Protein AF-A0A9E2NIQ4-F1 (afdb_monomer)

Nearest PDB structures (foldseek):
  5mm0-assembly1_A  TM=6.014E-01  e=4.160E-02  Pyrococcus furiosus DSM 3638
  4k0d-assembly1_B  TM=3.558E-01  e=7.770E-01  Anaeromyxobacter dehalogenans 2CP-C
  8tn6-assembly1_C  TM=3.636E-01  e=2.025E+00  synthetic construct

Mean predicted aligned error: 7.75 Å

Sequence (147 aa):
MAHLPSSTLLTRSEFDLFKKFLKLSAARWFVVGTATFVIDTSLFLLAFSLTEIAVISNLFSGTIATTFNYFSHYKWSFASDRSHKQSTLIYLFFFFVFLFLGTSLVSFFIHSGLHPVPAKVGTAAITAPISFFIMKFVTFRRTANEA

Radius of gyration: 19.28 Å; Cα contacts (8 Å, |Δi|>4): 108; chains: 1; bounding box: 38×38×68 Å

pLDDT: mean 83.6, std 14.05, range [35.75, 97.75]

Foldseek 3Di:
DDDDPPVVVVVVVVVVVVVVLVVQLVVLLVVLLVVLLVQLLVQLVVVCVVPVDLLVSNLVSLVVSLVSSVVSCPVPNFDAPDDPVQLVVLSVVVSVVLSVQLSVQLVVCVVVVHDNNVSSVVSCVVVVVVVSCCCDPPRRNDDPPDD

Structure (mmCIF, N/CA/C/O backbone):
data_AF-A0A9E2NIQ4-F1
#
_entry.id   AF-A0A9E2NIQ4-F1
#
loop_
_atom_site.group_PDB
_atom_site.id
_atom_site.type_symbol
_atom_site.label_atom_id
_atom_site.label_alt_id
_atom_site.label_comp_id
_atom_site.label_asym_id
_atom_site.label_entity_id
_atom_site.label_seq_id
_atom_site.pdbx_PDB_ins_code
_atom_site.Cartn_x
_atom_site.Cartn_y
_atom_site.Cartn_z
_atom_site.occupancy
_atom_site.B_iso_or_equiv
_atom_site.auth_seq_id
_atom_site.auth_comp_id
_atom_site.auth_asym_id
_atom_site.auth_atom_id
_atom_site.pdbx_PDB_model_num
ATOM 1 N N . MET A 1 1 ? -13.061 -25.034 47.746 1.00 46.94 1 MET A N 1
ATOM 2 C CA . MET A 1 1 ? -13.421 -24.312 46.505 1.00 46.94 1 MET A CA 1
ATOM 3 C C . MET A 1 1 ? -12.943 -22.877 46.646 1.00 46.94 1 MET A C 1
ATOM 5 O O . MET A 1 1 ?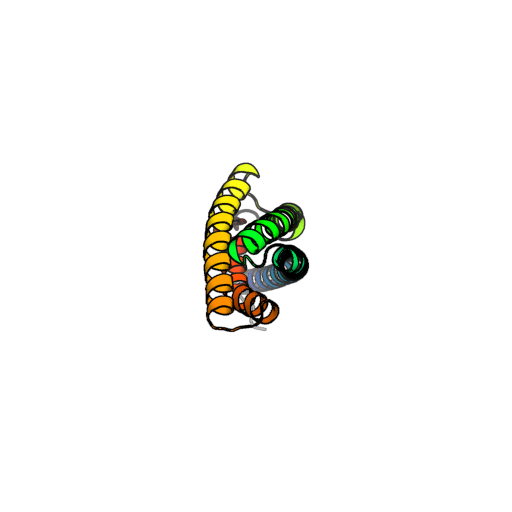 -13.485 -22.159 47.472 1.00 46.94 1 MET A O 1
ATOM 9 N N . ALA A 1 2 ? -11.882 -22.486 45.939 1.00 53.97 2 ALA A N 1
ATOM 10 C CA . ALA A 1 2 ? -11.390 -21.111 45.980 1.00 53.97 2 ALA A CA 1
ATOM 11 C C . ALA A 1 2 ? -12.337 -20.217 45.161 1.00 53.97 2 ALA A C 1
ATOM 13 O O . ALA A 1 2 ? -12.407 -20.346 43.940 1.00 53.97 2 ALA A O 1
ATOM 14 N N . HIS A 1 3 ? -13.092 -19.351 45.840 1.00 56.62 3 HIS A N 1
ATOM 15 C CA . HIS A 1 3 ? -13.866 -18.289 45.203 1.00 56.62 3 HIS A CA 1
ATOM 16 C C . HIS A 1 3 ? -12.881 -17.283 44.599 1.00 56.62 3 HIS A C 1
ATOM 18 O O . HIS A 1 3 ? -12.238 -16.523 45.321 1.00 56.62 3 HIS A O 1
ATOM 24 N N . LEU A 1 4 ? -12.724 -17.308 43.275 1.00 57.12 4 LEU A N 1
ATOM 25 C CA . LEU A 1 4 ? -11.973 -16.273 42.573 1.00 57.12 4 LEU A CA 1
ATOM 26 C C . LEU A 1 4 ? -12.741 -14.942 42.677 1.00 57.12 4 LEU A C 1
ATOM 28 O O . LEU A 1 4 ? -13.961 -14.935 42.484 1.00 57.12 4 LEU A O 1
ATOM 32 N N . PRO A 1 5 ? -12.064 -13.823 42.984 1.00 55.69 5 PRO A N 1
ATOM 33 C CA . PRO A 1 5 ? -12.713 -12.524 43.122 1.00 55.69 5 PRO A CA 1
ATOM 34 C C . PRO A 1 5 ? -13.340 -12.102 41.787 1.00 55.69 5 PRO A C 1
ATOM 36 O O . PRO A 1 5 ? -12.707 -12.220 40.736 1.00 55.69 5 PRO A O 1
ATOM 39 N N . SER A 1 6 ? -14.578 -11.597 41.812 1.00 58.16 6 SER A N 1
ATOM 40 C CA . SER A 1 6 ? -15.362 -11.240 40.612 1.00 58.16 6 SER A CA 1
ATOM 41 C C . SER A 1 6 ? -14.628 -10.297 39.643 1.00 58.16 6 SER A C 1
ATOM 43 O O . SER A 1 6 ? -14.815 -10.390 38.431 1.00 58.16 6 SER A O 1
ATOM 45 N N . SER A 1 7 ? -13.713 -9.465 40.150 1.00 58.41 7 SER A N 1
ATOM 46 C CA . SER A 1 7 ? -12.832 -8.588 39.365 1.00 58.41 7 SER A CA 1
ATOM 47 C C . SER A 1 7 ? -11.849 -9.340 38.452 1.00 58.41 7 SER A C 1
ATOM 49 O O . SER A 1 7 ? -11.539 -8.879 37.353 1.00 58.41 7 SER A O 1
ATOM 51 N N . THR A 1 8 ? -11.387 -10.530 38.848 1.00 61.38 8 THR A N 1
ATOM 52 C CA . THR A 1 8 ? -10.490 -11.366 38.021 1.00 61.38 8 THR A CA 1
ATOM 53 C C . THR A 1 8 ? -11.213 -12.084 36.882 1.00 61.38 8 THR A C 1
ATOM 55 O O . THR A 1 8 ? -10.602 -12.393 35.861 1.00 61.38 8 THR A O 1
ATOM 58 N N . LEU A 1 9 ? -12.521 -12.320 37.017 1.00 59.78 9 LEU A N 1
ATOM 59 C CA . LEU A 1 9 ? -13.338 -12.895 35.945 1.00 59.78 9 LEU A CA 1
ATOM 60 C C . LEU A 1 9 ? -13.706 -11.844 34.889 1.00 59.78 9 LEU A C 1
ATOM 62 O O . LEU A 1 9 ? -13.637 -12.142 33.696 1.00 59.78 9 LEU A O 1
ATOM 66 N N . LEU A 1 10 ? -14.015 -10.614 35.315 1.00 61.00 10 LEU A N 1
ATOM 67 C CA . LEU A 1 10 ? -14.298 -9.489 34.416 1.00 61.00 10 LEU A CA 1
ATOM 68 C C . LEU A 1 10 ? -13.094 -9.164 33.522 1.00 61.00 10 LEU A C 1
ATOM 70 O O . LEU A 1 10 ? -13.209 -9.223 32.300 1.00 61.00 10 LEU A O 1
ATOM 74 N N . THR A 1 11 ? -11.916 -8.980 34.119 1.00 72.19 11 THR A N 1
ATOM 75 C CA . THR A 1 11 ? -10.667 -8.669 33.392 1.00 72.19 11 THR A CA 1
ATOM 76 C C . THR A 1 11 ? -10.255 -9.752 32.392 1.00 72.19 11 THR A C 1
ATOM 78 O O . THR A 1 11 ? -9.763 -9.454 31.301 1.00 72.19 11 THR A O 1
ATOM 81 N N . ARG A 1 12 ? -10.490 -11.030 32.716 1.00 73.88 12 ARG A N 1
ATOM 82 C CA . ARG A 1 12 ? -10.227 -12.145 31.795 1.00 73.88 12 ARG A CA 1
ATOM 83 C C . ARG A 1 12 ? -11.201 -12.147 30.611 1.00 73.88 12 ARG A C 1
ATOM 85 O O . ARG A 1 12 ? -10.774 -12.369 29.480 1.00 73.88 12 ARG A O 1
ATOM 92 N N . SER A 1 13 ? -12.479 -11.843 30.856 1.00 77.56 13 SER A N 1
ATOM 93 C CA . SER A 1 13 ? -13.503 -11.758 29.806 1.00 77.56 13 SER A CA 1
ATOM 94 C C . SER A 1 13 ? -13.262 -10.594 28.834 1.00 77.56 13 SER A C 1
ATOM 96 O O . SER A 1 13 ? -13.352 -10.778 27.618 1.00 77.56 13 SER A O 1
ATOM 98 N N . GLU A 1 14 ? -12.858 -9.429 29.345 1.00 78.00 14 GLU A N 1
ATOM 99 C CA . GLU A 1 14 ? -12.519 -8.243 28.549 1.00 78.00 14 GLU A CA 1
ATOM 100 C C . GLU A 1 14 ? -11.294 -8.501 27.664 1.00 78.00 14 GLU A C 1
ATOM 102 O O . GLU A 1 14 ? -11.276 -8.152 26.480 1.00 78.00 14 GLU A O 1
ATOM 107 N N . PHE A 1 15 ? -10.284 -9.182 28.209 1.00 77.50 15 PHE A N 1
ATOM 108 C CA . PHE A 1 15 ? -9.076 -9.550 27.477 1.00 77.50 15 PHE A CA 1
ATOM 109 C C . PHE A 1 15 ? -9.348 -10.536 26.330 1.00 77.50 15 PHE A C 1
ATOM 111 O O . PHE A 1 15 ? -8.808 -10.380 25.226 1.00 77.50 15 PHE A O 1
ATOM 118 N N . ASP A 1 16 ? -10.206 -11.532 26.550 1.00 81.50 16 ASP A N 1
ATOM 119 C CA . ASP A 1 16 ? -10.589 -12.494 25.513 1.00 81.50 16 ASP A CA 1
ATOM 120 C C . ASP A 1 16 ? -11.465 -11.847 24.426 1.00 81.50 16 ASP A C 1
ATOM 122 O O . ASP A 1 16 ? -11.266 -12.107 23.230 1.00 81.50 16 ASP A O 1
ATOM 126 N N . LEU A 1 17 ? -12.367 -10.936 24.810 1.00 78.00 17 LEU A N 1
ATOM 127 C CA . LEU A 1 17 ? -13.151 -10.123 23.877 1.00 78.00 17 LEU A CA 1
ATOM 128 C C . LEU A 1 17 ? -12.237 -9.244 23.012 1.00 78.00 17 LEU A C 1
ATOM 130 O O . LEU A 1 17 ? -12.363 -9.226 21.783 1.00 78.00 17 LEU A O 1
ATOM 134 N N . PHE A 1 18 ? -11.265 -8.581 23.640 1.00 75.75 18 PHE A N 1
ATOM 135 C CA . PHE A 1 18 ? -10.268 -7.766 22.958 1.00 75.75 18 PHE A CA 1
ATOM 136 C C . PHE A 1 18 ? -9.466 -8.598 21.955 1.00 75.75 18 PHE A C 1
ATOM 138 O O . PHE A 1 18 ? -9.383 -8.230 20.782 1.00 75.75 18 PHE A O 1
ATOM 145 N N . LYS A 1 19 ? -8.955 -9.772 22.347 1.00 77.44 19 LYS A N 1
ATOM 146 C CA . LYS A 1 19 ? -8.266 -10.693 21.424 1.00 77.44 19 LYS A CA 1
ATOM 147 C C . LYS A 1 19 ? -9.143 -11.107 20.247 1.00 77.44 19 LYS A C 1
ATOM 149 O O . LYS A 1 19 ? -8.666 -11.117 19.109 1.00 77.44 19 LYS A O 1
ATOM 154 N N . LYS A 1 20 ? -10.408 -11.451 20.493 1.00 76.75 20 LYS A N 1
ATOM 155 C CA . LYS A 1 20 ? -11.355 -11.839 19.437 1.00 76.75 20 LYS A CA 1
ATOM 156 C C . LYS A 1 20 ? -11.598 -10.684 18.464 1.00 76.75 20 LYS A C 1
ATOM 158 O O . LYS A 1 20 ? -11.560 -10.888 17.251 1.00 76.75 20 LYS A O 1
ATOM 163 N N . PHE A 1 21 ? -11.752 -9.467 18.979 1.00 73.12 21 PHE A N 1
ATOM 164 C CA . PHE A 1 21 ? -11.894 -8.259 18.170 1.00 73.12 21 PHE A CA 1
ATOM 165 C C . PHE A 1 21 ? -10.619 -7.935 17.377 1.00 73.12 21 PHE A C 1
ATOM 167 O O . PHE A 1 21 ? -10.683 -7.608 16.186 1.00 73.12 21 PHE A O 1
ATOM 174 N N . LEU A 1 22 ? -9.439 -8.080 17.992 1.00 72.12 22 LEU A N 1
ATOM 175 C CA . LEU A 1 22 ? -8.164 -7.902 17.302 1.00 72.12 22 LEU A CA 1
ATOM 176 C C . LEU A 1 22 ? -8.012 -8.901 16.153 1.00 72.12 22 LEU A C 1
ATOM 178 O O . LEU A 1 22 ? -7.599 -8.492 15.070 1.00 72.12 22 LEU A O 1
ATOM 182 N N . LYS A 1 23 ? -8.372 -10.171 16.371 1.00 79.81 23 LYS A N 1
ATOM 183 C CA . LYS A 1 23 ? -8.343 -11.215 15.339 1.00 79.81 23 LYS A CA 1
ATOM 184 C C . LYS A 1 23 ? -9.314 -10.915 14.200 1.00 79.81 23 LYS A C 1
ATOM 186 O O . LYS A 1 23 ? -8.928 -11.016 13.041 1.00 79.81 23 LYS A O 1
ATOM 191 N N . LEU A 1 24 ? -10.542 -10.497 14.510 1.00 80.56 24 LEU A N 1
ATOM 192 C CA . LEU A 1 24 ? -11.549 -10.185 13.493 1.00 80.56 24 LEU A CA 1
ATOM 193 C C . LEU A 1 24 ? -11.151 -8.969 12.641 1.00 80.56 24 LEU A C 1
ATOM 195 O O . LEU A 1 24 ? -11.229 -9.025 11.416 1.00 80.56 24 LEU A O 1
ATOM 199 N N . SER A 1 25 ? -10.682 -7.891 13.276 1.00 76.50 25 SER A N 1
ATOM 200 C CA . SER A 1 25 ? -10.192 -6.694 12.573 1.00 76.50 25 SER A CA 1
ATOM 201 C C . SER A 1 25 ? -8.941 -6.981 11.741 1.00 76.50 25 SER A C 1
ATOM 203 O O . SER A 1 25 ? -8.852 -6.506 10.614 1.00 76.50 25 SER A O 1
ATOM 205 N N . ALA A 1 26 ? -8.006 -7.794 12.246 1.00 82.69 26 ALA A N 1
ATOM 206 C CA . ALA A 1 26 ? -6.830 -8.225 11.489 1.00 82.69 26 ALA A CA 1
ATOM 207 C C . ALA A 1 26 ? -7.205 -9.086 10.276 1.00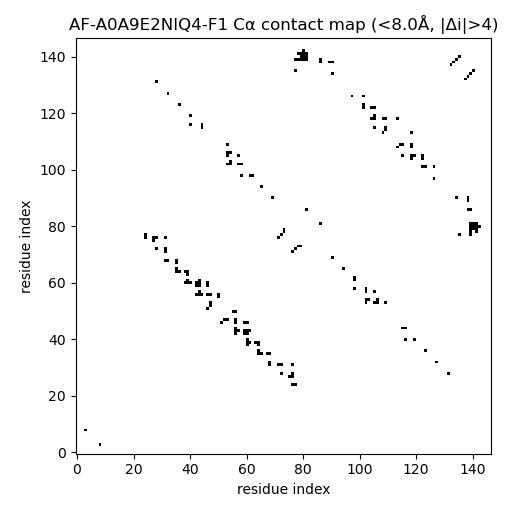 82.69 26 ALA A C 1
ATOM 209 O O . ALA A 1 26 ? -6.673 -8.861 9.195 1.00 82.69 26 ALA A O 1
ATOM 210 N N . ALA A 1 27 ? -8.155 -10.015 10.421 1.00 85.69 27 ALA A N 1
ATOM 211 C CA . ALA A 1 27 ? -8.619 -10.853 9.318 1.00 85.69 27 ALA A CA 1
ATOM 212 C C . ALA A 1 27 ? -9.292 -10.024 8.213 1.00 85.69 27 ALA A C 1
ATOM 214 O O . ALA A 1 27 ? -8.924 -10.139 7.046 1.00 85.69 27 ALA A O 1
ATOM 215 N N . ARG A 1 28 ? -10.227 -9.132 8.574 1.00 87.38 28 ARG A N 1
ATOM 216 C CA . ARG A 1 28 ? -10.856 -8.212 7.607 1.00 87.38 28 ARG A CA 1
ATOM 217 C C . ARG A 1 28 ? -9.824 -7.303 6.957 1.00 87.38 28 ARG A C 1
ATOM 219 O O . ARG A 1 28 ? -9.858 -7.103 5.746 1.00 87.38 28 ARG A O 1
ATOM 226 N N . TRP A 1 29 ? -8.879 -6.798 7.751 1.00 88.62 29 TRP A N 1
ATOM 227 C CA . TRP A 1 29 ? -7.813 -5.965 7.226 1.00 88.62 29 TRP A CA 1
ATOM 228 C C . TRP A 1 29 ? -6.939 -6.713 6.223 1.00 88.62 29 TRP A C 1
ATOM 230 O O . TRP A 1 29 ? -6.654 -6.171 5.163 1.00 88.62 29 TRP A O 1
ATOM 240 N N . PHE A 1 30 ? -6.579 -7.961 6.516 1.00 89.44 30 PHE A N 1
ATOM 241 C CA . PHE A 1 30 ? -5.770 -8.790 5.631 1.00 89.44 30 PHE A CA 1
ATOM 242 C C . PHE A 1 30 ? -6.491 -9.096 4.313 1.00 89.44 30 PHE A C 1
ATOM 244 O O . PHE A 1 30 ? -5.879 -9.007 3.251 1.00 89.44 30 PHE A O 1
ATOM 251 N N . VAL A 1 31 ? -7.797 -9.384 4.355 1.00 92.75 31 VAL A N 1
ATOM 252 C CA . VAL A 1 31 ? -8.613 -9.604 3.146 1.00 92.75 31 VAL A CA 1
ATOM 253 C C . VAL A 1 31 ? -8.643 -8.348 2.272 1.00 92.75 31 VAL A C 1
ATOM 255 O O . VAL A 1 31 ? -8.320 -8.413 1.086 1.00 92.75 31 VAL A O 1
ATOM 258 N N . VAL A 1 32 ? -8.972 -7.191 2.857 1.00 91.50 32 VAL A N 1
ATOM 259 C CA . VAL A 1 32 ? -9.006 -5.917 2.120 1.00 91.50 32 VAL A CA 1
ATOM 260 C C . VAL A 1 32 ? -7.614 -5.535 1.615 1.00 91.50 32 VAL A C 1
ATOM 262 O O . VAL A 1 32 ? -7.474 -5.103 0.471 1.00 91.50 32 VAL A O 1
ATOM 265 N N . GLY A 1 33 ? -6.580 -5.722 2.434 1.00 91.31 33 GLY A N 1
ATOM 266 C CA . GLY A 1 33 ? -5.188 -5.453 2.086 1.00 91.31 33 GLY A CA 1
ATOM 267 C C . GLY A 1 33 ? -4.706 -6.317 0.924 1.00 91.31 33 GLY A C 1
ATOM 268 O O . GLY A 1 33 ? -4.103 -5.795 -0.007 1.00 91.31 33 GLY A O 1
ATOM 269 N N . THR A 1 34 ? -5.054 -7.606 0.914 1.00 93.00 34 THR A N 1
ATOM 270 C CA . THR A 1 34 ? -4.722 -8.521 -0.190 1.00 93.00 34 THR A CA 1
ATOM 271 C C . THR A 1 34 ? -5.409 -8.092 -1.484 1.00 93.00 34 THR A C 1
ATOM 273 O O . THR A 1 34 ? -4.750 -7.970 -2.514 1.00 93.00 34 THR A O 1
ATOM 276 N N . ALA A 1 35 ? -6.709 -7.785 -1.438 1.00 95.38 35 ALA A N 1
ATOM 277 C CA . ALA A 1 35 ? -7.433 -7.286 -2.608 1.00 95.38 35 ALA A CA 1
ATOM 278 C C . ALA A 1 35 ? -6.837 -5.964 -3.124 1.00 95.38 35 ALA A C 1
ATOM 280 O O . ALA A 1 35 ? -6.618 -5.802 -4.322 1.00 95.38 35 ALA A O 1
ATOM 281 N N . THR A 1 36 ? -6.500 -5.050 -2.211 1.00 94.75 36 THR A N 1
ATOM 282 C CA . THR A 1 36 ? -5.841 -3.776 -2.532 1.00 94.75 36 THR A CA 1
ATOM 283 C C . THR A 1 36 ? -4.498 -4.009 -3.216 1.00 94.75 36 THR A C 1
ATOM 285 O O . THR A 1 36 ? -4.224 -3.390 -4.236 1.00 94.75 36 THR A O 1
ATOM 288 N N . PHE A 1 37 ? -3.682 -4.923 -2.689 1.00 94.50 37 PHE A N 1
ATOM 289 C CA . PHE A 1 37 ? -2.373 -5.253 -3.244 1.00 94.50 37 PHE A CA 1
ATOM 290 C C . PHE A 1 37 ? -2.470 -5.845 -4.655 1.00 94.50 37 PHE A C 1
ATOM 292 O O . PHE A 1 37 ? -1.676 -5.486 -5.526 1.00 94.50 37 PHE A O 1
ATOM 299 N N . VAL A 1 38 ? -3.452 -6.717 -4.900 1.00 97.00 38 VAL A N 1
ATOM 300 C CA . VAL A 1 38 ? -3.701 -7.288 -6.231 1.00 97.00 38 VAL A CA 1
ATOM 301 C C . VAL A 1 38 ? -4.131 -6.202 -7.217 1.00 97.00 38 VAL A C 1
ATOM 303 O O . VAL A 1 38 ? -3.584 -6.145 -8.319 1.00 97.00 38 VAL A O 1
ATOM 306 N N . ILE A 1 39 ? -5.056 -5.316 -6.826 1.00 97.06 39 ILE A N 1
ATOM 307 C CA . ILE A 1 39 ? -5.496 -4.179 -7.653 1.00 97.06 39 ILE A CA 1
ATOM 308 C C . ILE A 1 39 ? -4.309 -3.267 -7.976 1.00 97.06 39 ILE A C 1
ATOM 310 O O . ILE A 1 39 ? -4.058 -2.974 -9.144 1.00 97.06 39 ILE A O 1
ATOM 314 N N . ASP A 1 40 ? -3.561 -2.861 -6.951 1.00 96.75 40 ASP A N 1
ATOM 315 C CA . ASP A 1 40 ? -2.402 -1.977 -7.069 1.00 96.75 40 ASP A CA 1
ATOM 316 C C . ASP A 1 40 ? -1.341 -2.571 -8.001 1.00 96.75 40 ASP A C 1
ATOM 318 O O . ASP A 1 40 ? -0.922 -1.943 -8.969 1.00 96.75 40 ASP A O 1
ATOM 322 N N . THR A 1 41 ? -0.947 -3.822 -7.763 1.00 95.75 41 THR A N 1
ATOM 323 C CA . THR A 1 41 ? 0.085 -4.490 -8.563 1.00 95.75 41 THR A CA 1
ATOM 324 C C . THR A 1 41 ? -0.368 -4.686 -10.007 1.00 95.75 41 THR A C 1
ATOM 326 O O . THR A 1 41 ? 0.410 -4.429 -10.921 1.00 95.75 41 THR A O 1
ATOM 329 N N . SER A 1 42 ? -1.624 -5.073 -10.237 1.00 97.25 42 SER A N 1
ATOM 330 C CA . SER A 1 42 ? -2.149 -5.272 -11.595 1.00 97.25 42 SER A CA 1
ATOM 331 C C . SER A 1 42 ? -2.176 -3.962 -12.383 1.00 97.25 42 SER A C 1
ATOM 333 O O . SER A 1 42 ? -1.664 -3.902 -13.499 1.00 97.25 42 SER A O 1
ATOM 335 N N . LEU A 1 43 ? -2.710 -2.890 -11.787 1.00 97.75 43 LEU A N 1
ATOM 336 C CA . LEU A 1 43 ? -2.740 -1.567 -12.417 1.00 97.75 43 LEU A CA 1
ATOM 337 C C . LEU A 1 43 ? -1.334 -1.006 -12.629 1.00 97.75 43 LEU A C 1
ATOM 339 O O . LEU A 1 43 ? -1.078 -0.382 -13.656 1.00 97.75 43 LEU A O 1
ATOM 343 N N . PHE A 1 44 ? -0.426 -1.244 -11.681 1.00 97.38 44 PHE A N 1
ATOM 344 C CA . PHE A 1 44 ? 0.964 -0.827 -11.793 1.00 97.38 44 PHE A CA 1
ATOM 345 C C . PHE A 1 44 ? 1.648 -1.506 -12.974 1.00 97.38 44 PHE A C 1
ATOM 347 O O . PHE A 1 44 ? 2.254 -0.816 -13.781 1.00 97.38 44 PHE A O 1
ATOM 354 N N . LEU A 1 45 ? 1.535 -2.832 -13.103 1.00 96.38 45 LEU A N 1
ATOM 355 C CA . LEU A 1 45 ? 2.167 -3.578 -14.194 1.00 96.38 45 LEU A CA 1
ATOM 356 C C . LEU A 1 45 ? 1.608 -3.167 -15.558 1.00 96.38 45 LEU A C 1
ATOM 358 O O . LEU A 1 45 ? 2.383 -2.979 -16.493 1.00 96.38 45 LEU A O 1
ATOM 362 N N . LEU A 1 46 ? 0.291 -2.963 -15.658 1.00 97.06 46 LEU A N 1
ATOM 363 C CA . LEU A 1 46 ? -0.338 -2.458 -16.879 1.00 97.06 46 LEU A CA 1
ATOM 364 C C . LEU A 1 46 ? 0.190 -1.062 -17.237 1.00 97.06 46 LEU A C 1
ATOM 366 O O . LEU A 1 46 ? 0.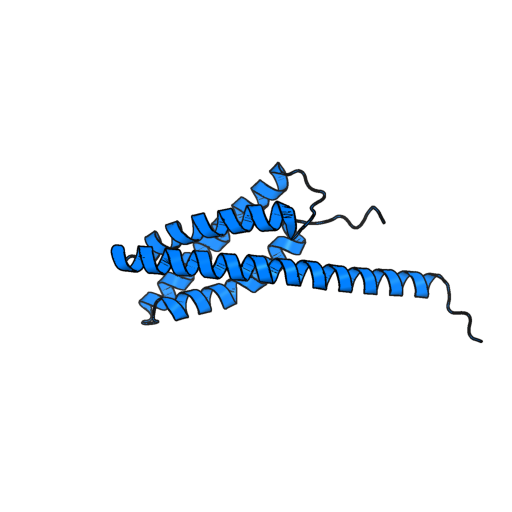679 -0.862 -18.346 1.00 97.06 46 LEU A O 1
ATOM 370 N N . ALA A 1 47 ? 0.168 -0.114 -16.299 1.00 96.38 47 ALA A N 1
ATOM 371 C CA . ALA A 1 47 ? 0.669 1.240 -16.540 1.00 96.38 47 ALA A CA 1
ATOM 372 C C . ALA A 1 47 ? 2.179 1.264 -16.835 1.00 96.38 47 ALA A C 1
ATOM 374 O O . ALA A 1 47 ? 2.633 2.000 -17.712 1.00 96.38 47 ALA A O 1
ATOM 375 N N . PHE A 1 48 ? 2.958 0.427 -16.150 1.00 95.00 48 PHE A N 1
ATOM 376 C CA . PHE A 1 48 ? 4.403 0.344 -16.328 1.00 95.00 48 PHE A CA 1
ATOM 377 C C . PHE A 1 48 ? 4.770 -0.263 -17.678 1.00 95.00 48 PHE A C 1
ATOM 379 O O . PHE A 1 48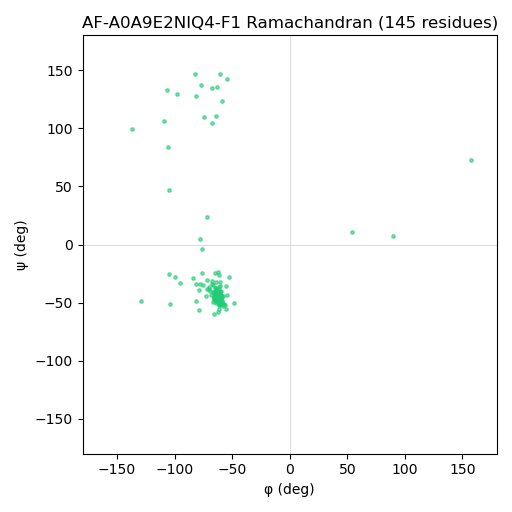 ? 5.684 0.234 -18.320 1.00 95.00 48 PHE A O 1
ATOM 386 N N . SER A 1 49 ? 4.013 -1.252 -18.162 1.00 94.94 49 SER A N 1
ATOM 387 C CA . SER A 1 49 ? 4.217 -1.814 -19.504 1.00 94.94 49 SER A CA 1
ATOM 388 C C . SER A 1 49 ? 4.001 -0.802 -20.636 1.00 94.94 49 SER A C 1
ATOM 390 O O . SER A 1 49 ? 4.542 -0.981 -21.719 1.00 94.94 49 SER A O 1
ATOM 392 N N . LEU A 1 50 ? 3.222 0.258 -20.388 1.00 95.00 50 LEU A N 1
ATOM 393 C CA . LEU A 1 50 ? 2.933 1.309 -21.368 1.00 95.00 50 LEU A CA 1
ATOM 394 C C . LEU A 1 50 ? 3.854 2.523 -21.233 1.00 95.00 50 LEU A C 1
ATOM 396 O O . LEU A 1 50 ? 4.123 3.201 -22.219 1.00 95.00 50 LEU A O 1
ATOM 400 N N . THR A 1 51 ? 4.270 2.847 -20.009 1.00 93.88 51 THR A N 1
ATOM 401 C CA . THR A 1 51 ? 5.003 4.088 -19.722 1.00 93.88 51 THR A CA 1
ATOM 402 C C . THR A 1 51 ? 6.486 3.873 -19.476 1.00 93.88 51 THR A C 1
ATOM 404 O O . THR A 1 51 ? 7.239 4.828 -19.610 1.00 93.88 51 THR A O 1
ATOM 407 N N . GLU A 1 52 ? 6.889 2.680 -19.028 1.00 92.12 52 GLU A N 1
ATOM 408 C CA . GLU A 1 52 ? 8.226 2.355 -18.503 1.00 92.12 52 GLU A CA 1
ATOM 409 C C . GLU A 1 52 ? 8.703 3.278 -17.358 1.00 92.12 52 GLU A C 1
ATOM 411 O O . GLU A 1 52 ? 9.846 3.215 -16.909 1.00 92.12 52 GLU A O 1
ATOM 416 N N . ILE A 1 53 ? 7.810 4.112 -16.810 1.00 91.75 53 ILE A N 1
ATOM 417 C CA . ILE A 1 53 ? 8.111 5.079 -15.753 1.00 91.75 53 ILE A CA 1
ATOM 418 C C . ILE A 1 53 ? 7.463 4.598 -14.455 1.00 91.75 53 ILE A C 1
ATOM 420 O O . ILE A 1 53 ? 6.247 4.700 -14.253 1.00 91.75 53 ILE A O 1
ATOM 424 N N . ALA A 1 54 ? 8.298 4.104 -13.537 1.00 90.00 54 ALA A N 1
ATOM 425 C CA . ALA A 1 54 ? 7.859 3.529 -12.263 1.00 90.00 54 ALA A CA 1
ATOM 426 C C . ALA A 1 54 ? 7.080 4.536 -11.406 1.00 90.00 54 ALA A C 1
ATOM 428 O O . ALA A 1 54 ? 6.057 4.192 -10.819 1.00 90.00 54 ALA A O 1
ATOM 429 N N . VAL A 1 55 ? 7.528 5.794 -11.377 1.00 92.12 55 VAL A N 1
A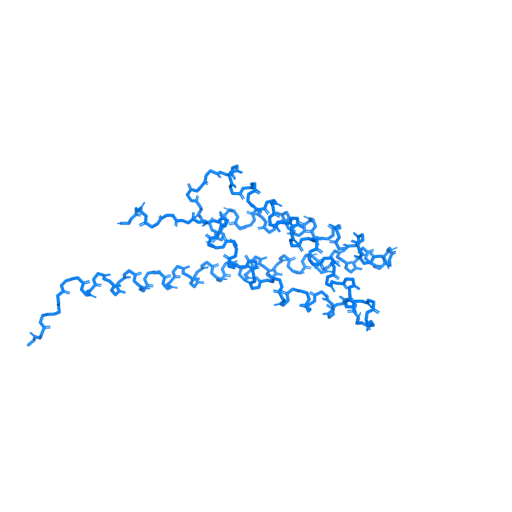TOM 430 C CA . VAL A 1 55 ? 6.900 6.856 -10.581 1.00 92.12 55 VAL A CA 1
ATOM 431 C C . VAL A 1 55 ? 5.458 7.097 -11.029 1.00 92.12 55 VAL A C 1
ATOM 433 O O . VAL A 1 55 ? 4.540 6.971 -10.224 1.00 92.12 55 VAL A O 1
ATOM 436 N N . ILE A 1 56 ? 5.240 7.383 -12.316 1.00 92.25 56 ILE A N 1
ATOM 437 C CA . ILE A 1 56 ? 3.906 7.672 -12.871 1.00 92.25 56 ILE A CA 1
ATOM 438 C C . ILE A 1 56 ? 2.988 6.457 -12.710 1.00 92.25 56 ILE A C 1
ATOM 440 O O . ILE A 1 56 ? 1.852 6.589 -12.249 1.00 92.25 56 ILE A O 1
ATOM 444 N N . SER A 1 57 ? 3.505 5.264 -13.007 1.00 94.94 57 SER A N 1
ATOM 445 C CA . SER A 1 57 ? 2.757 4.012 -12.870 1.00 94.94 57 SER A CA 1
ATOM 446 C C . SER A 1 57 ? 2.322 3.746 -11.428 1.00 94.94 57 SER A C 1
ATOM 448 O O . SER A 1 57 ? 1.188 3.320 -11.191 1.00 94.94 57 SER A O 1
ATOM 450 N N . ASN A 1 58 ? 3.192 4.017 -10.448 1.00 94.31 58 ASN A N 1
ATOM 451 C CA . ASN A 1 58 ? 2.889 3.806 -9.032 1.00 94.31 58 ASN A CA 1
ATOM 452 C C . ASN A 1 58 ? 1.943 4.872 -8.468 1.00 94.31 58 ASN A C 1
ATOM 454 O O . ASN A 1 58 ? 1.084 4.546 -7.653 1.00 94.31 58 ASN A O 1
ATOM 458 N N . LEU A 1 59 ? 2.045 6.123 -8.923 1.00 93.81 59 LEU A N 1
ATOM 459 C CA . LEU A 1 59 ? 1.093 7.172 -8.550 1.00 93.81 59 LEU A CA 1
ATOM 460 C C . LEU A 1 59 ? -0.321 6.841 -9.043 1.00 93.81 59 LEU A C 1
ATOM 462 O O . LEU A 1 59 ? -1.281 6.949 -8.277 1.00 93.81 59 LEU A O 1
ATOM 466 N N . PHE A 1 60 ? -0.445 6.391 -10.294 1.00 95.31 60 PHE A N 1
ATOM 467 C CA . PHE A 1 60 ? -1.722 5.993 -10.884 1.00 95.31 60 PHE A CA 1
ATOM 468 C C . PHE A 1 60 ? -2.355 4.806 -10.142 1.00 95.31 60 PHE A C 1
ATOM 470 O O . PHE A 1 60 ? -3.460 4.911 -9.603 1.00 95.31 60 PHE A O 1
ATOM 477 N N . SER A 1 61 ? -1.631 3.688 -10.069 1.00 96.69 61 SER A N 1
ATOM 478 C CA . SER A 1 61 ? -2.106 2.461 -9.418 1.00 96.69 61 SER A CA 1
ATOM 479 C C . SER A 1 61 ? -2.370 2.651 -7.925 1.00 96.69 61 SER A C 1
ATOM 481 O O . SER A 1 61 ? -3.452 2.303 -7.442 1.00 96.69 61 SER A O 1
ATOM 483 N N . GLY A 1 62 ? -1.441 3.298 -7.217 1.00 92.81 62 GLY A N 1
ATOM 484 C CA . GLY A 1 62 ? -1.539 3.560 -5.787 1.00 92.81 62 GLY A CA 1
ATOM 485 C C . GLY A 1 62 ? -2.738 4.433 -5.428 1.00 92.81 62 GLY A C 1
ATOM 486 O O . GLY A 1 62 ? -3.392 4.179 -4.417 1.00 92.81 62 GLY A O 1
ATOM 487 N N . THR A 1 63 ? -3.097 5.410 -6.265 1.00 92.44 63 THR A N 1
ATOM 488 C CA . THR A 1 63 ? -4.279 6.261 -6.037 1.00 92.44 63 THR A CA 1
ATOM 489 C C . THR A 1 63 ? -5.578 5.460 -6.131 1.00 92.44 63 THR A C 1
ATOM 491 O O . THR A 1 63 ? -6.432 5.543 -5.241 1.00 92.44 63 THR A O 1
ATOM 494 N N . ILE A 1 64 ? -5.721 4.635 -7.173 1.00 94.75 64 ILE A N 1
ATOM 495 C CA . ILE A 1 64 ? -6.927 3.822 -7.388 1.00 94.75 64 ILE A CA 1
ATOM 496 C C . ILE A 1 64 ? -7.061 2.768 -6.284 1.00 94.75 64 ILE A C 1
ATOM 498 O O . ILE A 1 64 ? -8.111 2.660 -5.643 1.00 94.75 64 ILE A O 1
ATOM 502 N N . ALA A 1 65 ? -5.984 2.030 -6.013 1.00 94.06 65 ALA A N 1
ATOM 503 C CA . ALA A 1 65 ? -5.976 0.989 -4.995 1.00 94.06 65 ALA A CA 1
ATOM 504 C C . ALA A 1 65 ? -6.241 1.554 -3.595 1.00 94.06 65 ALA A C 1
ATOM 506 O O . ALA A 1 65 ? -7.043 0.997 -2.844 1.00 94.06 65 ALA A O 1
ATOM 507 N N . THR A 1 66 ? -5.643 2.697 -3.252 1.00 88.31 66 THR A N 1
ATOM 508 C CA . THR A 1 66 ? -5.878 3.328 -1.946 1.00 88.31 66 THR A CA 1
ATOM 509 C C . THR A 1 66 ? -7.312 3.840 -1.805 1.00 88.31 66 THR A C 1
ATOM 511 O O . THR A 1 66 ? -7.903 3.732 -0.733 1.00 88.31 66 THR A O 1
ATOM 514 N N . THR A 1 67 ? -7.928 4.319 -2.886 1.00 89.19 67 THR A N 1
ATOM 515 C CA . THR A 1 67 ? -9.349 4.701 -2.864 1.00 89.19 67 THR A CA 1
ATOM 516 C C . THR A 1 67 ? -10.237 3.501 -2.519 1.00 89.19 67 THR A C 1
ATOM 518 O O . THR A 1 67 ? -11.077 3.582 -1.619 1.00 89.19 67 THR A O 1
ATOM 521 N N . PHE A 1 68 ? -10.010 2.354 -3.169 1.00 91.94 68 PHE A N 1
ATOM 522 C CA . PHE A 1 68 ? -10.688 1.100 -2.827 1.00 91.94 68 PHE A CA 1
ATOM 523 C C . PHE A 1 68 ? -10.433 0.684 -1.368 1.00 91.94 68 PHE A C 1
ATOM 525 O O . PHE A 1 68 ? -11.369 0.306 -0.650 1.00 91.94 68 PHE A O 1
ATOM 532 N N . ASN A 1 69 ? -9.179 0.786 -0.920 1.00 91.81 69 ASN A N 1
ATOM 533 C CA . ASN A 1 69 ? -8.761 0.446 0.435 1.00 91.81 69 ASN A CA 1
ATOM 534 C C . ASN A 1 69 ? -9.525 1.280 1.473 1.00 91.81 69 ASN A C 1
ATOM 536 O O . ASN A 1 69 ? -10.128 0.717 2.391 1.00 91.81 69 ASN A O 1
ATOM 540 N N . TYR A 1 70 ? -9.590 2.600 1.281 1.00 85.50 70 TYR A N 1
ATOM 541 C CA . TYR A 1 70 ? -10.299 3.518 2.166 1.00 85.50 70 TYR A CA 1
ATOM 542 C C . TYR A 1 70 ? -11.763 3.127 2.349 1.00 85.50 70 TYR A C 1
ATOM 544 O O . TYR A 1 70 ? -12.211 2.912 3.478 1.00 85.50 70 TYR A O 1
ATOM 552 N N . PHE A 1 71 ? -12.509 2.995 1.248 1.00 85.12 71 PHE A N 1
ATOM 553 C CA . PHE A 1 71 ? -13.937 2.690 1.315 1.00 85.12 71 PHE A CA 1
ATOM 554 C C . PHE A 1 71 ? -14.204 1.327 1.952 1.00 85.12 71 PHE A C 1
ATOM 556 O O . PHE A 1 71 ? -15.135 1.192 2.749 1.00 85.12 71 PHE A O 1
ATOM 563 N N . SER A 1 72 ? -13.363 0.337 1.652 1.00 87.62 72 SER A N 1
ATOM 564 C CA . SER A 1 72 ? -13.472 -1.007 2.217 1.00 87.62 72 SER A CA 1
ATOM 565 C C . SER A 1 72 ? -13.213 -1.012 3.725 1.00 87.62 72 SER A C 1
ATOM 567 O O . SER A 1 72 ? -13.984 -1.592 4.493 1.00 87.62 72 SER A O 1
ATOM 569 N N . HIS A 1 73 ? -12.168 -0.323 4.190 1.00 83.00 73 HIS A N 1
ATOM 570 C CA . HIS A 1 73 ? -11.868 -0.262 5.620 1.00 83.00 73 HIS A CA 1
ATOM 571 C C . HIS A 1 73 ? -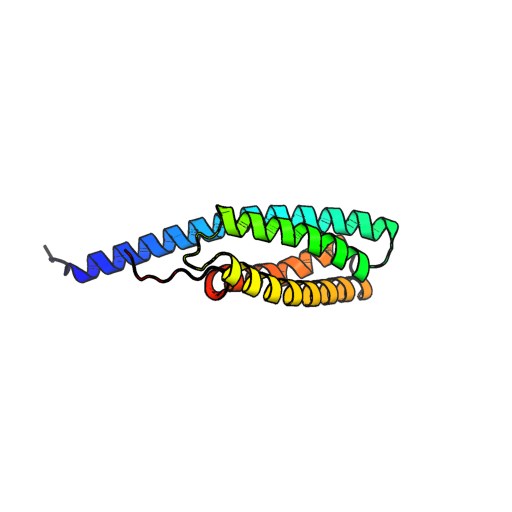12.853 0.604 6.402 1.00 83.00 73 HIS A C 1
ATOM 573 O O . HIS A 1 73 ? -13.237 0.200 7.501 1.00 83.00 73 HIS A O 1
ATOM 579 N N . TYR A 1 74 ? -13.290 1.730 5.831 1.00 75.12 74 TYR A N 1
ATOM 580 C CA . TYR A 1 74 ? -14.275 2.616 6.447 1.00 75.12 74 TYR A CA 1
ATOM 581 C C . TYR A 1 74 ? 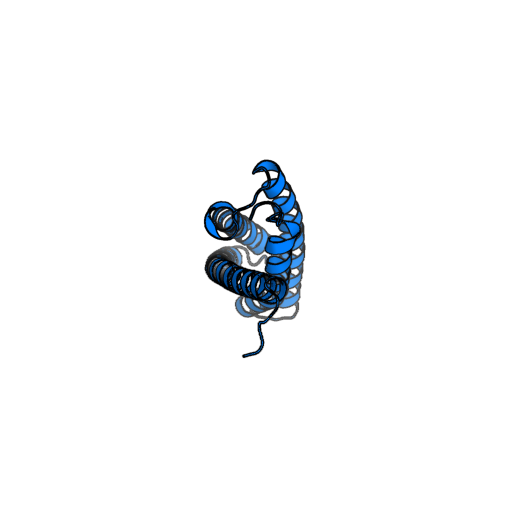-15.631 1.922 6.635 1.00 75.12 74 TYR A C 1
ATOM 583 O O . TYR A 1 74 ? -16.252 2.072 7.684 1.00 75.12 74 TYR A O 1
ATOM 591 N N . LYS A 1 75 ? -16.087 1.135 5.648 1.00 75.06 75 LYS A N 1
ATOM 592 C CA . LYS A 1 75 ? -17.389 0.452 5.724 1.00 75.06 75 LYS A CA 1
ATOM 593 C C . LYS A 1 75 ? -17.363 -0.876 6.485 1.00 75.06 75 LYS A C 1
ATOM 595 O O . LYS A 1 75 ? -18.398 -1.266 7.017 1.00 75.06 75 LYS A O 1
ATOM 600 N N . TRP A 1 76 ? -16.238 -1.598 6.511 1.00 70.69 76 TRP A N 1
ATOM 601 C CA . TRP A 1 76 ? -16.237 -3.002 6.954 1.00 70.69 76 TRP A CA 1
ATOM 602 C C . TRP A 1 76 ? -15.195 -3.359 8.017 1.00 70.69 76 TRP A C 1
ATOM 604 O O . TRP A 1 76 ? -15.514 -4.021 9.015 1.00 70.69 76 TRP A O 1
ATOM 614 N N . SER A 1 77 ? -13.940 -2.962 7.814 1.00 61.03 77 SER A N 1
ATOM 615 C CA . SER A 1 77 ? -12.842 -3.448 8.659 1.00 61.03 77 SER A CA 1
ATOM 616 C C . SER A 1 77 ? -12.779 -2.758 10.017 1.00 61.03 77 SER A C 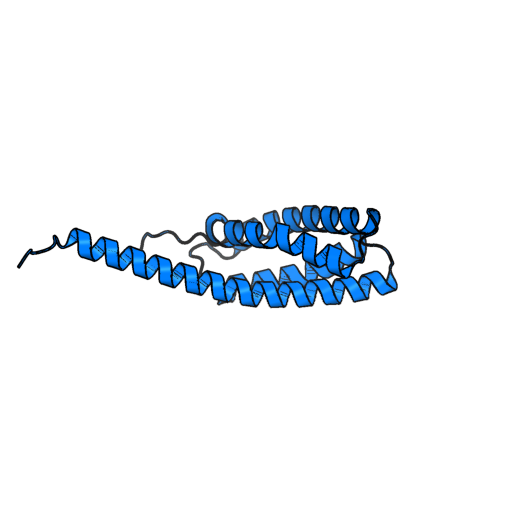1
ATOM 618 O O . SER A 1 77 ? -12.438 -3.413 11.004 1.00 61.03 77 SER A O 1
ATOM 620 N N . PHE A 1 78 ? -13.126 -1.470 10.090 1.00 61.47 78 PHE A N 1
ATOM 621 C CA . PHE A 1 78 ? -13.036 -0.698 11.324 1.00 61.47 78 PHE A CA 1
ATOM 622 C C . PHE A 1 78 ? -14.280 0.177 11.514 1.00 61.47 78 PHE A C 1
ATOM 624 O O . PHE A 1 78 ? -14.386 1.262 10.952 1.00 61.47 78 PHE A O 1
ATOM 631 N N . ALA A 1 79 ? -15.220 -0.289 12.339 1.00 58.47 79 ALA A N 1
ATOM 632 C CA . ALA A 1 79 ? -16.278 0.569 12.866 1.00 58.47 79 ALA A CA 1
ATOM 633 C C . ALA A 1 79 ? -15.619 1.641 13.750 1.00 58.47 79 ALA A C 1
ATOM 635 O O . ALA A 1 79 ? -15.034 1.313 14.783 1.00 58.47 79 ALA A O 1
ATOM 636 N N . SER A 1 80 ? -15.629 2.894 13.299 1.00 60.56 80 SER A N 1
ATOM 637 C CA . SER A 1 80 ? -14.977 4.013 13.979 1.00 60.56 80 SER A CA 1
ATOM 638 C C . SER A 1 80 ? -16.016 4.908 14.638 1.00 60.56 80 SER A C 1
ATOM 640 O O . SER A 1 80 ? -16.969 5.308 13.978 1.00 60.56 80 SER A O 1
ATOM 642 N N . ASP A 1 81 ? -15.788 5.279 15.900 1.00 64.75 81 ASP A N 1
ATOM 643 C CA . ASP A 1 81 ? -16.637 6.242 16.624 1.00 64.75 81 ASP A CA 1
ATOM 644 C C . ASP A 1 81 ? -16.362 7.697 16.187 1.00 64.75 81 ASP A C 1
ATOM 646 O O . ASP A 1 81 ? -16.999 8.641 16.651 1.00 64.75 81 ASP A O 1
ATOM 650 N N . ARG A 1 82 ? -15.376 7.911 15.304 1.00 68.06 82 ARG A N 1
ATOM 651 C CA . ARG A 1 82 ? -15.044 9.234 14.773 1.00 68.06 82 ARG A CA 1
ATOM 652 C C . ARG A 1 82 ? -15.957 9.603 13.618 1.00 68.06 82 ARG A C 1
ATOM 654 O O . ARG A 1 82 ? -16.309 8.770 12.784 1.00 68.06 82 ARG A O 1
ATOM 661 N N . SER A 1 83 ? -16.244 10.901 13.517 1.00 77.06 83 SER A N 1
ATOM 662 C CA . SER A 1 83 ? -16.945 11.449 12.356 1.00 77.06 83 SER A CA 1
ATOM 663 C C . SER A 1 83 ? -16.224 11.068 11.059 1.00 77.06 83 SER A C 1
ATOM 665 O O . SER A 1 83 ? -14.989 11.060 10.999 1.00 77.06 83 SER A O 1
ATOM 667 N N . HIS A 1 84 ? -16.999 10.783 10.006 1.00 75.69 84 HIS A N 1
ATOM 668 C CA . HIS A 1 84 ? -16.466 10.385 8.700 1.00 75.69 84 HIS A CA 1
ATOM 669 C C . HIS A 1 84 ? -15.343 11.324 8.241 1.00 75.69 84 HIS A C 1
ATOM 671 O O . HIS A 1 84 ? -14.236 10.864 7.981 1.00 75.69 84 HIS A O 1
ATOM 677 N N . LYS A 1 85 ? -15.597 12.642 8.291 1.00 78.69 85 LYS A N 1
ATOM 678 C CA . LYS A 1 85 ? -14.665 13.707 7.891 1.00 78.69 85 LYS A CA 1
ATOM 679 C C . LYS A 1 85 ? -13.312 13.618 8.601 1.00 78.69 85 LYS A C 1
ATOM 681 O O . LYS A 1 85 ? -12.277 13.777 7.959 1.00 78.69 85 LYS A O 1
ATOM 686 N N . GLN A 1 86 ? -13.296 13.359 9.910 1.00 80.25 86 GLN A N 1
ATOM 687 C CA . GLN A 1 86 ? -12.047 13.277 10.668 1.00 80.25 86 GLN A CA 1
ATOM 688 C C . GLN A 1 86 ? -11.227 12.046 10.265 1.00 80.25 86 GLN A C 1
ATOM 690 O O . GLN A 1 86 ? -10.021 12.159 10.040 1.00 80.25 86 GLN A O 1
ATOM 695 N N . SER A 1 87 ? -11.873 10.888 10.115 1.00 77.81 87 SER A N 1
ATOM 696 C CA . SER A 1 87 ? -11.201 9.667 9.658 1.00 77.81 87 SER A CA 1
ATOM 697 C C . SER A 1 87 ? -10.730 9.782 8.206 1.00 77.81 87 SER A C 1
ATOM 699 O O . SER A 1 87 ? -9.648 9.294 7.895 1.00 77.81 87 SER A O 1
ATOM 701 N N . THR A 1 88 ? -11.473 10.474 7.332 1.00 80.81 88 THR A N 1
ATOM 702 C CA . THR A 1 88 ? -11.029 10.786 5.961 1.00 80.81 88 THR A CA 1
ATOM 703 C C . THR A 1 88 ? -9.760 11.633 5.960 1.00 80.81 88 THR A C 1
ATOM 705 O O . THR A 1 88 ? -8.822 11.297 5.250 1.00 80.81 88 THR A O 1
ATOM 708 N N . LEU A 1 89 ? -9.700 12.708 6.756 1.00 84.88 89 LEU A N 1
ATOM 709 C CA . LEU A 1 89 ? -8.535 13.602 6.786 1.00 84.88 89 LEU A CA 1
ATOM 710 C C . LEU A 1 89 ? -7.274 12.892 7.288 1.00 84.88 89 LEU A C 1
ATOM 712 O O . LEU A 1 89 ? -6.212 13.021 6.681 1.00 84.88 89 LEU A O 1
ATOM 716 N N . ILE A 1 90 ? -7.397 12.105 8.362 1.00 85.62 90 ILE A N 1
ATOM 717 C CA . ILE A 1 90 ? -6.278 11.313 8.890 1.00 85.62 90 ILE A CA 1
ATOM 718 C C . ILE A 1 90 ? -5.832 10.277 7.854 1.00 85.62 90 ILE A C 1
ATOM 720 O O . ILE A 1 90 ? -4.636 10.112 7.620 1.00 85.62 90 ILE A O 1
ATOM 724 N N . TYR A 1 91 ? -6.785 9.614 7.195 1.00 86.06 91 TYR A N 1
ATOM 725 C CA . TYR A 1 91 ? -6.472 8.645 6.155 1.00 86.06 91 TYR A CA 1
ATOM 726 C C . TYR A 1 91 ? -5.790 9.295 4.946 1.00 86.06 91 TYR A C 1
ATOM 728 O O . TYR A 1 91 ? -4.802 8.757 4.466 1.00 86.06 91 TYR A O 1
ATOM 736 N N . LEU A 1 92 ? -6.253 10.463 4.485 1.00 87.75 92 LEU A N 1
ATOM 737 C CA . LEU A 1 92 ? -5.633 11.207 3.381 1.00 87.75 92 LEU A CA 1
ATOM 738 C C . LEU A 1 92 ? -4.196 11.619 3.703 1.00 87.75 92 LEU A C 1
ATOM 740 O O . LEU A 1 92 ? -3.319 11.483 2.854 1.00 87.75 92 LEU A O 1
ATOM 744 N N . PHE A 1 93 ? -3.936 12.074 4.930 1.00 90.50 93 PHE A N 1
ATOM 745 C CA . PHE A 1 93 ? -2.577 12.383 5.368 1.00 90.50 93 PHE A CA 1
ATOM 746 C C . PHE A 1 93 ? -1.662 11.158 5.240 1.00 90.50 93 PHE A C 1
ATOM 748 O O . PHE A 1 93 ? -0.628 11.217 4.574 1.00 90.50 93 PHE A O 1
ATOM 755 N N . PHE A 1 94 ? -2.067 10.021 5.817 1.00 90.69 94 PHE A N 1
ATOM 756 C CA . PHE A 1 94 ? -1.272 8.797 5.729 1.00 90.69 94 PHE A CA 1
ATOM 757 C C . PHE A 1 94 ? -1.213 8.229 4.313 1.00 90.69 94 PHE A C 1
ATOM 759 O O . PHE A 1 94 ? -0.184 7.673 3.943 1.00 90.69 94 PHE A O 1
ATOM 766 N N . PHE A 1 95 ? -2.253 8.410 3.501 1.00 88.50 95 PHE A N 1
ATOM 767 C CA . PHE A 1 95 ? -2.230 8.063 2.085 1.00 88.50 95 PHE A CA 1
ATOM 768 C C . PHE A 1 95 ? -1.079 8.766 1.374 1.00 88.50 95 PHE A C 1
ATOM 770 O O . PHE A 1 95 ? -0.273 8.081 0.756 1.00 88.50 95 PHE A O 1
ATOM 777 N N . PHE A 1 96 ? -0.934 10.087 1.505 1.00 90.25 96 PHE A N 1
ATOM 778 C CA . PHE A 1 96 ? 0.172 10.794 0.852 1.00 90.25 96 PHE A CA 1
ATOM 779 C C . PHE A 1 96 ? 1.543 10.360 1.384 1.00 90.25 96 PHE A C 1
ATOM 781 O O . PHE A 1 96 ? 2.472 10.187 0.595 1.00 90.25 96 PHE A O 1
ATOM 788 N N . VAL A 1 97 ? 1.661 10.101 2.691 1.00 93.38 97 VAL A N 1
ATOM 789 C CA . VAL A 1 97 ? 2.896 9.563 3.292 1.00 93.38 97 VAL A CA 1
ATOM 790 C C . VAL A 1 97 ? 3.255 8.200 2.690 1.00 93.38 97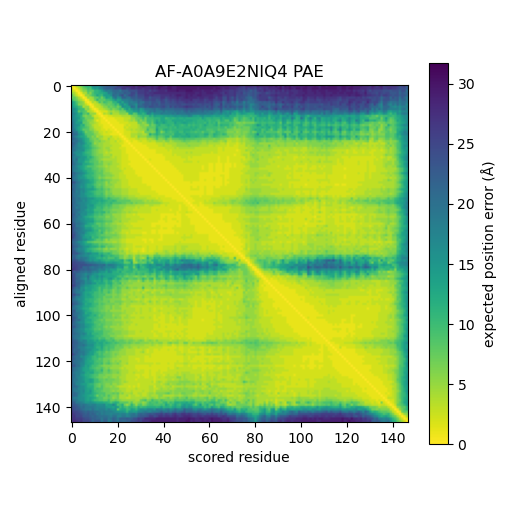 VAL A C 1
ATOM 792 O O . VAL A 1 97 ? 4.387 7.996 2.250 1.00 93.38 97 VAL A O 1
ATOM 795 N N . PHE A 1 98 ? 2.301 7.269 2.630 1.00 91.50 98 PHE A N 1
ATOM 796 C CA . PHE A 1 98 ? 2.527 5.931 2.083 1.00 91.50 98 PHE A CA 1
ATOM 797 C C . PHE A 1 98 ? 2.677 5.924 0.565 1.00 91.50 98 PHE A C 1
ATOM 799 O O . PHE A 1 98 ? 3.426 5.101 0.044 1.00 91.50 98 PHE A O 1
ATOM 806 N N . LEU A 1 99 ? 2.024 6.841 -0.146 1.00 90.69 99 LEU A N 1
ATOM 807 C CA . LEU A 1 99 ? 2.188 7.004 -1.584 1.00 90.69 99 LEU A CA 1
ATOM 808 C C . LEU A 1 99 ? 3.608 7.474 -1.903 1.00 90.69 99 LEU A C 1
ATOM 810 O O . LEU A 1 99 ? 4.262 6.899 -2.773 1.00 90.69 99 LEU A O 1
ATOM 814 N N . PHE A 1 100 ? 4.114 8.461 -1.162 1.00 93.25 100 PHE A N 1
ATOM 815 C CA . PHE A 1 100 ? 5.485 8.942 -1.303 1.00 93.25 100 PHE A CA 1
ATOM 816 C C . PHE A 1 100 ? 6.508 7.856 -0.946 1.00 93.25 100 PHE A C 1
ATOM 818 O O . PHE A 1 100 ? 7.401 7.555 -1.745 1.00 93.25 100 PHE A O 1
ATOM 825 N N . LEU A 1 101 ? 6.349 7.220 0.219 1.00 94.38 101 LEU A N 1
ATOM 826 C CA . LEU A 1 101 ? 7.242 6.158 0.684 1.00 94.38 101 LEU A CA 1
ATOM 827 C C . LEU A 1 101 ? 7.226 4.955 -0.268 1.00 94.38 101 LEU A C 1
ATOM 829 O O . LEU A 1 101 ? 8.279 4.459 -0.659 1.00 94.38 101 LEU A O 1
ATOM 833 N N . GLY A 1 102 ? 6.038 4.508 -0.673 1.00 93.56 102 GLY A N 1
ATOM 834 C CA . GLY A 1 102 ? 5.859 3.379 -1.578 1.00 93.56 102 GLY A CA 1
ATOM 835 C C . GLY A 1 102 ? 6.447 3.648 -2.959 1.00 93.56 102 GLY A C 1
ATOM 836 O O . GLY A 1 102 ? 7.166 2.808 -3.487 1.00 93.56 102 GLY A O 1
ATOM 837 N N . THR A 1 103 ? 6.223 4.843 -3.512 1.00 94.25 103 THR A N 1
ATOM 838 C CA . THR A 1 103 ? 6.801 5.232 -4.809 1.00 94.25 103 THR A CA 1
ATOM 839 C C . THR A 1 103 ? 8.322 5.297 -4.746 1.00 94.25 103 THR A C 1
ATOM 841 O O . THR A 1 103 ? 8.991 4.805 -5.656 1.00 94.25 103 THR A O 1
ATOM 844 N N . SER A 1 104 ? 8.870 5.844 -3.659 1.00 95.50 104 SER A N 1
ATOM 845 C CA . SER A 1 104 ? 10.316 5.899 -3.429 1.00 95.50 104 SER A CA 1
ATOM 846 C C . SER A 1 104 ? 10.923 4.497 -3.342 1.00 95.50 104 SER A C 1
ATOM 848 O O . SER A 1 104 ? 11.910 4.221 -4.016 1.00 95.50 104 SER A O 1
ATOM 850 N N . LEU A 1 105 ? 10.304 3.589 -2.579 1.00 96.19 105 LEU A N 1
ATOM 851 C CA . LEU A 1 105 ? 10.774 2.209 -2.423 1.00 96.19 105 LEU A CA 1
ATOM 852 C C . LEU A 1 105 ? 10.691 1.408 -3.728 1.00 96.19 105 LEU A C 1
ATOM 854 O O . LEU A 1 105 ? 11.674 0.775 -4.106 1.00 96.19 105 LEU A O 1
ATOM 858 N N . VAL A 1 106 ? 9.558 1.458 -4.438 1.00 95.56 106 VAL A N 1
ATOM 859 C CA . VAL A 1 106 ? 9.397 0.761 -5.728 1.00 95.56 106 VAL A CA 1
ATOM 860 C C . VAL A 1 106 ? 10.429 1.267 -6.730 1.00 95.56 106 VAL A C 1
ATOM 862 O O . VAL A 1 106 ? 11.108 0.467 -7.371 1.00 95.56 106 VAL A O 1
ATOM 865 N N . SER A 1 107 ? 10.588 2.589 -6.831 1.00 93.88 107 SER A N 1
ATOM 866 C CA . SER A 1 107 ? 11.568 3.191 -7.736 1.00 93.88 107 SER A CA 1
ATOM 867 C C . SER A 1 107 ? 12.988 2.787 -7.354 1.00 93.88 107 SER A C 1
ATOM 869 O O . SER A 1 107 ? 13.764 2.418 -8.227 1.00 93.88 107 SER A O 1
ATOM 871 N N . PHE A 1 108 ? 13.336 2.810 -6.068 1.00 96.44 108 PHE A N 1
ATOM 872 C CA . PHE A 1 108 ? 14.650 2.383 -5.591 1.00 96.44 108 PHE A CA 1
ATOM 873 C C . PHE A 1 108 ? 14.939 0.917 -5.941 1.00 96.44 108 PHE A C 1
ATOM 875 O O . PHE A 1 108 ? 16.009 0.616 -6.470 1.00 96.44 108 PHE A O 1
ATOM 882 N N . PHE A 1 109 ? 13.987 0.009 -5.712 1.00 96.75 109 PHE A N 1
ATOM 883 C CA . PHE A 1 109 ? 14.160 -1.407 -6.037 1.00 96.75 109 PHE A CA 1
ATOM 884 C C . PHE A 1 109 ? 14.319 -1.645 -7.540 1.00 96.75 109 PHE A C 1
ATOM 886 O O . PHE A 1 109 ? 15.222 -2.380 -7.935 1.00 96.75 109 PHE A O 1
ATOM 893 N N . ILE A 1 110 ? 13.507 -0.991 -8.374 1.00 95.50 110 ILE A N 1
ATOM 894 C CA . ILE A 1 110 ? 13.608 -1.120 -9.835 1.00 95.50 110 ILE A CA 1
ATOM 895 C C . ILE A 1 110 ? 14.951 -0.579 -10.343 1.00 95.50 110 ILE A C 1
ATOM 897 O O . ILE A 1 110 ? 15.634 -1.269 -11.096 1.00 95.50 110 ILE A O 1
ATOM 901 N N . HIS A 1 111 ? 15.389 0.602 -9.889 1.00 95.12 111 HIS A N 1
ATOM 902 C CA . HIS A 1 111 ? 16.699 1.153 -10.272 1.00 95.12 111 HIS A CA 1
ATOM 903 C C . HIS A 1 111 ? 17.878 0.317 -9.760 1.00 95.12 111 HIS A C 1
ATOM 905 O O . HIS A 1 111 ? 18.945 0.329 -10.365 1.00 95.12 111 HIS A O 1
ATOM 911 N N . SER A 1 112 ? 17.684 -0.443 -8.680 1.00 95.00 112 SER A N 1
ATOM 912 C CA . SER A 1 112 ? 18.672 -1.405 -8.175 1.00 95.00 112 SER A CA 1
ATOM 913 C C . SER A 1 112 ? 18.709 -2.714 -8.984 1.00 95.00 112 SER A C 1
ATOM 915 O O . SER A 1 112 ? 19.409 -3.648 -8.601 1.00 95.00 112 SER A O 1
ATOM 917 N N . GLY A 1 113 ? 17.951 -2.805 -10.085 1.00 93.69 113 GLY A N 1
ATOM 918 C CA . GLY A 1 113 ? 17.905 -3.961 -10.984 1.00 93.69 113 GLY A CA 1
ATOM 919 C C . GLY A 1 113 ? 16.856 -5.014 -10.619 1.00 93.69 113 GLY A C 1
ATOM 920 O O . GLY A 1 113 ? 16.828 -6.085 -11.226 1.00 93.69 113 GLY A O 1
ATOM 921 N N . LEU A 1 114 ? 15.987 -4.747 -9.639 1.00 95.56 114 LEU A N 1
ATOM 922 C CA . LEU A 1 114 ? 14.936 -5.683 -9.256 1.00 95.56 114 LEU A CA 1
ATOM 923 C C . LEU A 1 114 ? 13.779 -5.641 -10.264 1.00 95.56 114 LEU A C 1
ATOM 925 O O . LEU A 1 114 ? 13.317 -4.574 -10.666 1.00 95.56 114 LEU A O 1
ATOM 929 N N . HIS A 1 115 ? 13.256 -6.811 -10.630 1.00 94.81 115 HIS A N 1
ATOM 930 C CA . HIS A 1 115 ? 12.085 -6.894 -11.501 1.00 94.81 115 HIS A CA 1
ATOM 931 C C . HIS A 1 115 ? 10.858 -6.187 -10.858 1.00 94.81 115 HIS A C 1
ATOM 933 O O . HIS A 1 115 ? 10.693 -6.247 -9.633 1.00 94.81 115 HIS A O 1
ATOM 939 N N . PRO A 1 116 ? 9.953 -5.561 -11.641 1.00 91.12 116 PRO A N 1
ATOM 940 C CA . PRO A 1 116 ? 8.843 -4.760 -11.107 1.00 91.12 116 PRO A CA 1
ATOM 941 C C . PRO A 1 116 ? 7.924 -5.489 -10.111 1.00 91.12 116 PRO A C 1
ATOM 943 O O . PRO A 1 116 ? 7.460 -4.901 -9.135 1.00 91.12 116 PRO A O 1
ATOM 946 N N . VAL A 1 117 ? 7.685 -6.788 -10.318 1.00 93.88 117 VAL A N 1
ATOM 947 C CA . VAL A 1 117 ? 6.846 -7.611 -9.425 1.00 93.88 117 VAL A CA 1
ATOM 948 C C . VAL A 1 117 ? 7.469 -7.773 -8.027 1.00 93.88 117 VAL A C 1
ATOM 950 O O . VAL A 1 117 ? 6.839 -7.352 -7.054 1.00 93.88 117 VAL A O 1
ATOM 953 N N . PRO A 1 118 ? 8.686 -8.338 -7.869 1.00 94.06 118 PRO A N 1
ATOM 954 C CA . PRO A 1 118 ? 9.321 -8.436 -6.556 1.00 94.06 118 PRO A CA 1
ATOM 955 C C . PRO A 1 118 ? 9.593 -7.067 -5.916 1.00 94.06 118 PRO A C 1
ATOM 957 O O . PRO A 1 118 ? 9.559 -6.978 -4.691 1.00 94.06 118 PRO A O 1
ATOM 960 N N . ALA A 1 119 ? 9.759 -5.992 -6.699 1.00 95.56 119 ALA A N 1
ATOM 961 C CA . ALA A 1 119 ? 9.814 -4.628 -6.164 1.00 95.56 119 ALA A CA 1
ATOM 962 C C . ALA A 1 119 ? 8.513 -4.237 -5.445 1.00 95.56 119 ALA A C 1
ATOM 964 O O . ALA A 1 119 ? 8.559 -3.806 -4.292 1.00 95.56 119 ALA A O 1
ATOM 965 N N . LYS A 1 120 ? 7.345 -4.464 -6.064 1.00 94.44 120 LYS A N 1
ATOM 966 C CA . LYS A 1 120 ? 6.039 -4.206 -5.428 1.00 94.44 120 LYS A CA 1
ATOM 967 C C . LYS A 1 120 ? 5.814 -5.082 -4.198 1.00 94.44 120 LYS A C 1
ATOM 969 O O . LYS A 1 120 ? 5.362 -4.574 -3.172 1.00 94.44 120 LYS A O 1
ATOM 974 N N . VAL A 1 121 ? 6.166 -6.369 -4.270 1.00 94.44 121 VAL A N 1
ATOM 975 C CA . VAL A 1 121 ? 6.062 -7.294 -3.126 1.00 94.44 121 VAL A CA 1
ATOM 976 C C . VAL A 1 121 ? 6.937 -6.819 -1.964 1.00 94.44 121 VAL A C 1
ATOM 978 O O . VAL A 1 121 ? 6.452 -6.727 -0.837 1.00 94.44 121 VAL A O 1
ATOM 981 N N . GLY A 1 122 ? 8.198 -6.466 -2.229 1.00 94.69 122 GLY A N 1
ATOM 982 C CA . GLY A 1 122 ? 9.127 -5.966 -1.215 1.00 94.69 122 GLY A CA 1
ATOM 983 C C . GLY A 1 122 ? 8.640 -4.669 -0.571 1.00 94.69 122 GLY A C 1
ATOM 984 O O . GLY A 1 122 ? 8.650 -4.541 0.653 1.00 94.69 122 GLY A O 1
ATOM 985 N N . THR A 1 123 ? 8.130 -3.728 -1.371 1.00 94.75 123 THR A N 1
ATOM 986 C CA . THR A 1 123 ? 7.528 -2.498 -0.842 1.00 94.75 123 THR A CA 1
ATOM 987 C C . THR A 1 123 ? 6.312 -2.799 0.034 1.00 94.75 123 THR A C 1
ATOM 989 O O . THR A 1 123 ? 6.221 -2.264 1.138 1.00 94.75 123 THR A O 1
ATOM 992 N N . ALA A 1 124 ? 5.401 -3.669 -0.408 1.00 93.44 124 ALA A N 1
ATOM 993 C CA . ALA A 1 124 ? 4.207 -4.032 0.355 1.00 93.44 124 ALA A CA 1
ATOM 994 C C . ALA A 1 124 ? 4.545 -4.755 1.668 1.00 93.44 124 ALA A C 1
ATOM 996 O O . ALA A 1 124 ? 3.922 -4.482 2.693 1.00 93.44 124 ALA A O 1
ATOM 997 N N . ALA A 1 125 ? 5.559 -5.624 1.669 1.00 93.19 125 ALA A N 1
ATOM 998 C CA . ALA A 1 125 ? 6.025 -6.314 2.871 1.00 93.19 125 ALA A CA 1
ATOM 999 C C . ALA A 1 125 ? 6.511 -5.337 3.958 1.00 93.19 125 ALA A C 1
ATOM 1001 O O . ALA A 1 125 ? 6.330 -5.602 5.146 1.00 93.19 125 ALA A O 1
ATOM 1002 N N . ILE A 1 126 ? 7.074 -4.192 3.558 1.00 93.81 126 ILE A N 1
ATOM 1003 C CA . ILE A 1 126 ? 7.514 -3.129 4.472 1.00 93.81 126 ILE A CA 1
ATOM 1004 C C . ILE A 1 126 ? 6.333 -2.252 4.904 1.00 93.81 126 ILE A C 1
ATOM 1006 O O . ILE A 1 126 ? 6.164 -1.965 6.089 1.00 93.81 126 ILE A O 1
ATOM 1010 N N . THR A 1 127 ? 5.508 -1.799 3.958 1.00 92.44 127 THR A N 1
ATOM 1011 C CA . THR A 1 127 ? 4.487 -0.775 4.231 1.00 92.44 127 THR A CA 1
ATOM 1012 C C . THR A 1 127 ? 3.220 -1.337 4.869 1.00 92.44 127 THR A C 1
ATOM 1014 O O . THR A 1 127 ? 2.618 -0.662 5.708 1.00 92.44 127 THR A O 1
ATOM 1017 N N . ALA A 1 128 ? 2.813 -2.565 4.535 1.00 89.81 128 ALA A N 1
ATOM 1018 C CA . ALA A 1 128 ? 1.549 -3.134 4.999 1.00 89.81 128 ALA A CA 1
ATOM 1019 C C . ALA A 1 128 ? 1.479 -3.307 6.530 1.00 89.81 128 ALA A C 1
ATOM 1021 O O . ALA A 1 128 ? 0.478 -2.877 7.111 1.00 89.81 128 ALA A O 1
ATOM 1022 N N . PRO A 1 129 ? 2.505 -3.834 7.232 1.00 88.88 129 PRO A N 1
ATOM 1023 C CA . PRO A 1 129 ? 2.470 -3.925 8.692 1.00 88.88 129 PRO A CA 1
ATOM 1024 C C . PRO A 1 129 ? 2.312 -2.552 9.355 1.00 88.88 129 PRO A C 1
ATOM 1026 O O . PRO A 1 129 ? 1.478 -2.381 10.243 1.00 88.88 129 PRO A O 1
ATOM 1029 N N . ILE A 1 130 ? 3.055 -1.548 8.882 1.00 90.56 130 ILE A N 1
ATOM 1030 C CA . ILE A 1 130 ? 2.993 -0.175 9.405 1.00 90.56 130 ILE A CA 1
ATOM 1031 C C . ILE A 1 130 ? 1.589 0.404 9.182 1.00 90.56 130 ILE A C 1
ATOM 1033 O O . ILE A 1 130 ? 0.983 0.975 10.092 1.00 90.56 130 ILE A O 1
ATOM 1037 N N . SER A 1 131 ? 1.041 0.192 7.984 1.00 88.69 131 SER A N 1
ATOM 1038 C CA . SER A 1 131 ? -0.298 0.631 7.603 1.00 88.69 131 SER A CA 1
ATOM 1039 C C . SER A 1 131 ? -1.386 0.013 8.490 1.00 88.69 131 SER A C 1
ATOM 1041 O O . SER A 1 131 ? -2.296 0.721 8.924 1.00 88.69 131 SER A O 1
ATOM 1043 N N . PHE A 1 132 ? -1.266 -1.269 8.859 1.00 86.31 132 PHE A N 1
ATOM 1044 C CA . PHE A 1 132 ? -2.177 -1.910 9.814 1.00 86.31 132 PHE A CA 1
ATOM 1045 C C . PHE A 1 132 ? -2.214 -1.183 11.161 1.00 86.31 132 PHE A C 1
ATOM 1047 O O . PHE A 1 132 ? -3.295 -0.843 11.652 1.00 86.31 132 PHE A O 1
ATOM 1054 N N . PHE A 1 133 ? -1.045 -0.930 11.757 1.00 85.56 133 PHE A N 1
ATOM 1055 C CA . PHE A 1 133 ? -0.959 -0.271 13.062 1.00 85.56 133 PHE A CA 1
ATOM 1056 C C . PHE A 1 133 ? -1.521 1.152 13.010 1.00 85.56 133 PHE A C 1
ATOM 1058 O O . PHE A 1 133 ? -2.314 1.534 13.873 1.00 85.56 133 PHE A O 1
ATOM 1065 N N . ILE A 1 134 ? -1.190 1.911 11.965 1.00 86.19 134 ILE A N 1
ATOM 1066 C CA . ILE A 1 134 ? -1.707 3.268 11.769 1.00 86.19 134 ILE A CA 1
ATOM 1067 C C . ILE A 1 134 ? -3.224 3.259 11.585 1.00 86.19 134 ILE A C 1
ATOM 1069 O O . ILE A 1 134 ? -3.931 4.028 12.241 1.00 86.19 134 ILE A O 1
ATOM 1073 N N . MET A 1 135 ? -3.762 2.383 10.736 1.00 81.69 135 MET A N 1
ATOM 1074 C CA . MET A 1 135 ? -5.208 2.312 10.530 1.00 81.69 135 MET A CA 1
ATOM 1075 C C . MET A 1 135 ? -5.936 1.967 11.827 1.00 81.69 135 MET A C 1
ATOM 1077 O O . MET A 1 135 ? -6.910 2.626 12.186 1.00 81.69 135 MET A O 1
ATOM 1081 N N . LYS A 1 136 ? -5.438 0.970 12.554 1.00 79.44 136 LYS A N 1
ATOM 1082 C CA . LYS A 1 136 ? -6.100 0.438 13.741 1.00 79.44 136 LYS A CA 1
ATOM 1083 C C . LYS A 1 136 ? -6.034 1.362 14.953 1.00 79.44 136 LYS A C 1
ATOM 1085 O O . LYS A 1 136 ? -7.034 1.522 15.647 1.00 79.44 136 LYS A O 1
ATOM 1090 N N . PHE A 1 137 ? -4.868 1.940 15.230 1.00 81.31 137 PHE A N 1
ATOM 1091 C CA . PHE A 1 137 ? -4.644 2.709 16.457 1.00 81.31 137 PHE A CA 1
ATOM 1092 C C . PHE A 1 137 ? -4.757 4.218 16.250 1.00 81.31 137 PHE A C 1
ATOM 1094 O O . PHE A 1 137 ? -5.139 4.932 17.179 1.00 81.31 137 PHE A O 1
ATOM 1101 N N . VAL A 1 138 ? -4.466 4.711 15.043 1.00 81.25 138 VAL A N 1
ATOM 1102 C CA . VAL A 1 138 ? -4.467 6.149 14.751 1.00 81.25 138 VAL A CA 1
ATOM 1103 C C . VAL A 1 138 ? -5.701 6.555 13.968 1.00 81.25 138 VAL A C 1
ATOM 1105 O O . VAL A 1 138 ? -6.371 7.494 14.381 1.00 81.25 138 VAL A O 1
ATOM 1108 N N . THR A 1 139 ? -6.025 5.874 12.869 1.00 74.81 139 THR A N 1
ATOM 1109 C CA . THR A 1 139 ? -7.073 6.324 11.934 1.00 74.81 139 THR A CA 1
ATOM 1110 C C . THR A 1 139 ? -8.467 6.008 12.463 1.00 74.81 139 THR A C 1
ATOM 1112 O O . THR A 1 139 ? -9.264 6.918 12.689 1.00 74.81 139 THR A O 1
ATOM 1115 N N . PHE A 1 140 ? -8.730 4.737 12.758 1.00 68.75 140 PHE A N 1
ATOM 1116 C CA . PHE A 1 140 ? -10.022 4.237 13.221 1.00 68.75 140 PHE A CA 1
ATOM 1117 C C . PHE A 1 140 ? -10.005 3.930 14.719 1.00 68.75 140 PHE A C 1
ATOM 1119 O O . PHE A 1 140 ? -10.447 2.871 15.163 1.00 68.75 140 PHE A O 1
ATOM 1126 N N . ARG A 1 141 ? -9.464 4.864 15.510 1.00 67.50 141 ARG A N 1
ATOM 1127 C CA . ARG A 1 141 ? -9.431 4.731 16.967 1.00 67.50 141 ARG A CA 1
ATOM 1128 C C . ARG A 1 141 ? -10.863 4.596 17.492 1.00 67.50 141 ARG A C 1
ATOM 1130 O O . ARG A 1 141 ? -11.686 5.477 17.248 1.00 67.50 141 ARG A O 1
ATOM 1137 N N . ARG A 1 142 ? -11.123 3.509 18.213 1.00 63.50 142 ARG A N 1
ATOM 1138 C CA . ARG A 1 142 ? -12.342 3.304 18.998 1.00 63.50 142 ARG A CA 1
ATOM 1139 C C . ARG A 1 142 ? -12.038 3.657 20.449 1.00 63.50 142 ARG A C 1
ATOM 1141 O O . ARG A 1 142 ? -11.003 3.219 20.964 1.00 63.50 142 ARG A O 1
ATOM 1148 N N . THR A 1 143 ? -12.859 4.485 21.082 1.00 55.56 143 THR A N 1
ATOM 1149 C CA . THR A 1 143 ? -12.674 4.786 22.509 1.00 55.56 143 THR A CA 1
ATOM 1150 C C . THR A 1 143 ? -13.305 3.635 23.282 1.00 55.56 143 THR A C 1
ATOM 1152 O O . THR A 1 143 ? -14.449 3.291 23.028 1.00 55.56 143 THR A O 1
ATOM 1155 N N . ALA A 1 144 ? -12.578 3.011 24.209 1.00 51.53 144 ALA A N 1
ATOM 1156 C CA . ALA A 1 144 ? -13.095 1.912 25.034 1.00 51.53 144 ALA A CA 1
ATOM 1157 C C . ALA A 1 144 ? -14.125 2.370 26.094 1.00 51.53 144 ALA A C 1
ATOM 1159 O O . ALA A 1 144 ? -14.295 1.707 27.109 1.00 51.53 144 ALA A O 1
ATOM 1160 N N . ASN A 1 145 ? -14.790 3.506 25.874 1.00 40.88 145 ASN A N 1
ATOM 1161 C CA . ASN A 1 145 ? -15.822 4.037 26.752 1.00 40.88 145 ASN A CA 1
ATOM 1162 C C . ASN A 1 145 ? -17.163 3.801 26.067 1.00 40.88 145 ASN A C 1
ATOM 1164 O O . ASN A 1 145 ? -17.597 4.664 25.317 1.00 40.88 145 ASN A O 1
ATOM 1168 N N . GLU A 1 146 ? -17.708 2.599 26.252 1.00 36.75 146 GLU A N 1
ATOM 1169 C CA . GLU A 1 146 ? -19.115 2.177 26.101 1.00 36.75 146 GLU A CA 1
ATOM 1170 C C . GLU A 1 146 ? -19.119 0.657 25.864 1.00 36.75 146 GLU A C 1
ATOM 1172 O O . GLU A 1 146 ? -19.306 0.158 24.751 1.00 36.75 146 GLU A O 1
ATOM 1177 N N . ALA A 1 147 ? -18.827 -0.082 26.933 1.00 35.75 147 ALA A N 1
ATOM 1178 C CA . ALA A 1 147 ? -19.176 -1.487 27.102 1.00 35.75 147 ALA A CA 1
ATOM 1179 C C . ALA A 1 147 ? -19.666 -1.671 28.538 1.00 35.75 147 ALA A C 1
ATOM 1181 O O . ALA A 1 147 ? -19.016 -1.090 29.438 1.00 35.75 147 ALA A O 1
#

Solvent-accessible surface area (backbone atoms only — not comparable to full-atom values): 7867 Å² total; per-residue (Å²): 133,88,81,74,60,70,70,62,54,51,56,52,52,52,51,53,50,49,51,52,48,52,51,52,34,49,51,42,42,49,54,51,48,50,54,27,49,52,50,21,52,52,43,22,52,57,40,26,75,76,63,75,37,57,59,64,16,38,55,55,16,47,52,56,22,47,53,53,40,50,56,50,36,61,76,66,37,37,83,42,82,56,58,68,69,60,38,48,53,50,44,52,54,51,46,55,55,49,50,53,51,44,37,51,46,32,42,51,34,38,76,70,70,39,56,69,66,63,19,50,51,55,34,44,68,61,48,48,64,57,48,51,52,45,44,55,64,64,41,35,42,64,75,92,81,86,127

Secondary structure (DSSP, 8-state):
-----HHHHHHHHHHHHHHHHHHHHHHHHHHHHHHHHHHHHHHHHHHHHHH--HHHHHHHHHHHHHHHHHHHIIIII---SS-HHHHHHHHHHHHHHHHHHHHHHHHHHHHTT--HHHHHHHHHHHHHHHHHHIIIIIITPPPS---